Protein AF-A0A7W1ZS03-F1 (afdb_monomer_lite)

Radius of gyration: 17.34 Å; chains: 1; bounding box: 41×37×27 Å

pLDDT: mean 84.4, std 14.1, range [49.81, 97.69]

Structure (mmCIF, N/CA/C/O backbone):
data_AF-A0A7W1ZS03-F1
#
_entry.id   AF-A0A7W1ZS03-F1
#
loop_
_atom_site.group_PDB
_atom_site.id
_atom_site.type_symbol
_atom_site.label_atom_id
_atom_site.label_alt_id
_atom_site.label_comp_id
_atom_site.label_asym_id
_atom_site.label_entity_id
_atom_site.label_seq_id
_atom_site.pdbx_PDB_ins_code
_atom_site.Cartn_x
_atom_site.Cartn_y
_atom_site.Cartn_z
_atom_site.occupancy
_atom_site.B_iso_or_equiv
_atom_site.auth_seq_id
_atom_site.auth_comp_id
_atom_site.auth_asym_id
_atom_site.auth_atom_id
_atom_site.pdbx_PDB_model_num
ATOM 1 N N . MET A 1 1 ? 25.861 -28.528 2.613 1.00 49.81 1 MET A N 1
ATOM 2 C CA . MET A 1 1 ? 26.284 -28.152 1.245 1.00 49.81 1 MET A CA 1
ATOM 3 C C . MET A 1 1 ? 25.309 -28.797 0.273 1.00 49.81 1 MET A C 1
ATOM 5 O O . MET A 1 1 ? 25.066 -29.987 0.427 1.00 49.81 1 MET A O 1
ATOM 9 N N . ASN A 1 2 ? 24.713 -28.042 -0.655 1.00 50.78 2 ASN A N 1
ATOM 10 C CA . ASN A 1 2 ? 23.940 -28.633 -1.757 1.00 50.78 2 ASN A CA 1
ATOM 11 C C . ASN A 1 2 ? 24.890 -29.099 -2.873 1.00 50.78 2 ASN A C 1
ATOM 13 O O . ASN A 1 2 ? 26.045 -28.673 -2.909 1.00 50.78 2 ASN A O 1
ATOM 17 N N . LYS A 1 3 ? 24.410 -29.980 -3.763 1.00 57.06 3 LYS A N 1
ATOM 18 C CA . LYS A 1 3 ? 25.206 -30.657 -4.811 1.00 57.06 3 LYS A CA 1
ATOM 19 C C . LYS A 1 3 ? 25.881 -29.705 -5.815 1.00 57.06 3 LYS A C 1
ATOM 21 O O . LYS A 1 3 ? 26.765 -30.150 -6.534 1.00 57.06 3 LYS A O 1
ATOM 26 N N . ASP A 1 4 ? 25.540 -28.417 -5.786 1.00 69.44 4 ASP A N 1
ATOM 27 C CA . ASP A 1 4 ? 26.071 -27.366 -6.665 1.00 69.44 4 ASP A CA 1
ATOM 28 C C . ASP A 1 4 ? 27.116 -26.448 -5.995 1.00 69.44 4 ASP A C 1
ATOM 30 O O . ASP A 1 4 ? 27.449 -25.392 -6.522 1.00 69.44 4 ASP A O 1
ATOM 34 N N . GLY A 1 5 ? 27.606 -26.781 -4.792 1.00 66.50 5 GLY A N 1
ATOM 35 C CA . GLY A 1 5 ? 28.592 -25.954 -4.074 1.00 66.50 5 GLY A CA 1
ATOM 36 C C . GLY A 1 5 ? 28.046 -24.616 -3.552 1.00 66.50 5 GLY A C 1
ATOM 37 O O . GLY A 1 5 ? 28.775 -23.855 -2.918 1.00 66.50 5 GLY A O 1
ATOM 38 N N . VAL A 1 6 ? 26.755 -24.341 -3.759 1.00 67.56 6 VAL A N 1
ATOM 39 C CA . VAL A 1 6 ? 26.088 -23.150 -3.232 1.00 67.56 6 VAL A CA 1
ATOM 40 C C . VAL A 1 6 ? 25.860 -23.339 -1.725 1.00 67.56 6 VAL A C 1
ATOM 42 O O . VAL A 1 6 ? 25.273 -24.355 -1.315 1.00 67.56 6 VAL A O 1
ATOM 45 N N . PRO A 1 7 ? 26.326 -22.405 -0.873 1.00 70.69 7 PRO A N 1
ATOM 46 C CA . PRO A 1 7 ? 26.010 -22.437 0.546 1.00 70.69 7 PRO A CA 1
ATOM 47 C C . PRO A 1 7 ? 24.489 -22.413 0.722 1.00 70.69 7 PRO A C 1
ATOM 49 O O . PRO A 1 7 ? 23.783 -21.675 0.035 1.00 70.69 7 PRO A O 1
ATOM 52 N N . LEU A 1 8 ? 23.982 -23.257 1.626 1.00 67.19 8 LEU A N 1
ATOM 53 C CA . LEU A 1 8 ? 22.571 -23.213 2.008 1.00 67.19 8 LEU A CA 1
ATOM 54 C C . LEU A 1 8 ? 22.251 -21.778 2.450 1.00 67.19 8 LEU A C 1
ATOM 56 O O . LEU A 1 8 ? 23.066 -21.198 3.175 1.00 67.19 8 LEU A O 1
ATOM 60 N N . PRO A 1 9 ? 21.123 -21.193 2.009 1.00 70.50 9 PRO A N 1
ATOM 61 C CA . PRO A 1 9 ? 20.775 -19.836 2.398 1.00 70.50 9 PRO A CA 1
ATOM 62 C C . PRO A 1 9 ? 20.767 -19.755 3.923 1.00 70.50 9 PRO A C 1
ATOM 64 O O . PRO A 1 9 ? 20.222 -20.638 4.591 1.00 70.50 9 PRO A O 1
ATOM 67 N N . GLU A 1 10 ? 21.416 -18.726 4.470 1.00 66.56 10 GLU A N 1
ATOM 68 C CA . GLU A 1 10 ? 21.416 -18.499 5.912 1.00 66.56 10 GLU A CA 1
ATOM 69 C C . GLU A 1 10 ? 19.976 -18.501 6.427 1.00 66.56 10 GLU A C 1
ATOM 71 O O . GLU A 1 10 ? 19.081 -17.911 5.811 1.00 66.56 10 GLU A O 1
ATOM 76 N N . SER A 1 11 ? 19.757 -19.185 7.554 1.00 64.00 11 SER A N 1
ATOM 77 C CA . SER A 1 11 ? 18.447 -19.247 8.194 1.00 64.00 11 SER A CA 1
ATOM 78 C C . SER A 1 11 ? 17.873 -17.838 8.347 1.00 64.00 11 SER A C 1
ATOM 80 O O . SER A 1 11 ? 18.510 -16.943 8.905 1.00 64.00 11 SER A O 1
ATOM 82 N N . LEU A 1 12 ? 16.633 -17.650 7.890 1.00 63.94 12 LEU A N 1
ATOM 83 C CA . LEU A 1 12 ? 15.879 -16.406 8.074 1.00 63.94 12 LEU A CA 1
ATOM 84 C C . LEU A 1 12 ? 15.650 -16.072 9.563 1.00 63.94 12 LEU A C 1
ATOM 86 O O . LEU A 1 12 ? 15.227 -14.962 9.877 1.00 63.94 12 LEU A O 1
ATOM 90 N N . GLY A 1 13 ? 15.945 -17.011 10.473 1.00 61.25 13 GLY A N 1
ATOM 91 C CA . GLY A 1 13 ? 15.565 -16.986 11.885 1.00 61.25 13 GLY A CA 1
ATOM 92 C C . GLY A 1 13 ? 16.094 -15.818 12.720 1.00 61.25 13 GLY A C 1
ATOM 93 O O . GLY A 1 13 ? 15.474 -15.503 13.727 1.00 61.25 13 GLY A O 1
ATOM 94 N N . ASN A 1 14 ? 17.167 -15.133 12.302 1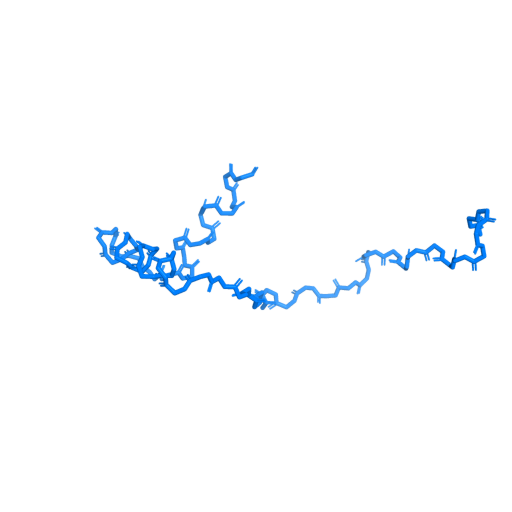.00 61.09 14 ASN A N 1
ATOM 95 C CA . ASN A 1 14 ? 17.719 -13.982 13.039 1.00 61.09 14 ASN A CA 1
ATOM 96 C C . ASN A 1 14 ? 17.617 -12.639 12.293 1.00 61.09 14 ASN A C 1
ATOM 98 O O . ASN A 1 14 ? 18.125 -11.624 12.780 1.00 61.09 14 ASN A O 1
ATOM 102 N N . LYS A 1 15 ? 16.967 -12.584 11.121 1.00 69.25 15 LYS A N 1
ATOM 103 C CA . LYS A 1 15 ? 16.773 -11.309 10.417 1.00 69.25 15 LYS A CA 1
ATOM 104 C C . LYS A 1 15 ? 15.624 -10.534 11.057 1.00 69.25 15 LYS A C 1
ATOM 106 O O . LYS A 1 15 ? 14.473 -10.950 11.015 1.00 69.25 15 LYS A O 1
ATOM 111 N N . LYS A 1 16 ? 15.936 -9.363 11.619 1.00 74.31 16 LYS A N 1
ATOM 112 C CA . LYS A 1 16 ? 14.918 -8.381 12.010 1.00 74.31 16 LYS A C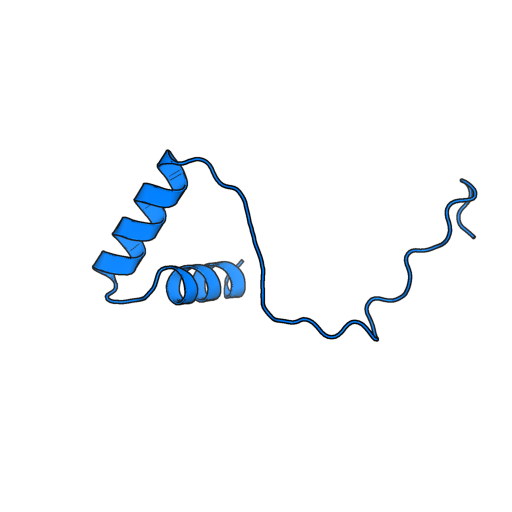A 1
ATOM 113 C C . LYS A 1 16 ? 14.252 -7.843 10.744 1.00 74.31 16 LYS A C 1
ATOM 115 O O . LYS A 1 16 ? 14.894 -7.158 9.949 1.00 74.31 16 LYS A O 1
ATOM 120 N N . PHE A 1 17 ? 12.974 -8.147 10.552 1.00 80.69 17 PHE A N 1
ATOM 121 C CA . PHE A 1 17 ? 12.186 -7.594 9.454 1.00 80.69 17 PHE A CA 1
ATOM 122 C C . PHE A 1 17 ? 11.738 -6.180 9.828 1.00 80.69 17 PHE A C 1
ATOM 124 O O . PHE A 1 17 ? 11.014 -5.986 10.798 1.00 80.69 17 PHE A O 1
ATOM 131 N N . SER A 1 18 ? 12.180 -5.178 9.070 1.00 83.56 18 SER A N 1
ATOM 132 C CA . SER A 1 18 ? 11.876 -3.764 9.340 1.00 83.56 18 SER A CA 1
ATOM 133 C C . SER A 1 18 ? 10.460 -3.339 8.934 1.00 83.56 18 SER A C 1
ATOM 135 O O . SER A 1 18 ? 10.101 -2.180 9.113 1.00 83.56 18 SER A O 1
ATOM 137 N N . GLY A 1 19 ? 9.684 -4.229 8.306 1.00 86.38 19 GLY A N 1
ATOM 138 C CA . GLY A 1 19 ? 8.385 -3.911 7.702 1.00 86.38 19 GLY A CA 1
ATOM 139 C C . GLY A 1 19 ? 8.471 -3.087 6.409 1.00 86.38 19 GLY A C 1
ATOM 140 O O . GLY A 1 19 ? 7.475 -2.939 5.705 1.00 86.38 19 GLY A O 1
ATOM 141 N N . LYS A 1 20 ? 9.653 -2.579 6.034 1.00 88.69 20 LYS A N 1
ATOM 142 C CA . LYS A 1 20 ? 9.835 -1.851 4.776 1.00 88.69 20 LYS A CA 1
ATOM 143 C C . LYS A 1 20 ? 9.902 -2.831 3.609 1.00 88.69 20 LYS A C 1
ATOM 145 O O . LYS A 1 20 ? 10.879 -3.560 3.457 1.00 88.69 20 LYS A O 1
ATOM 150 N N . PHE A 1 21 ? 8.897 -2.777 2.746 1.00 87.75 21 PHE A N 1
ATOM 151 C CA . PHE A 1 21 ? 8.798 -3.612 1.556 1.00 87.75 21 PHE A CA 1
ATOM 152 C C . PHE A 1 21 ? 8.598 -2.731 0.320 1.00 87.75 21 PHE A C 1
ATOM 154 O O . PHE A 1 21 ? 7.523 -2.180 0.099 1.00 87.75 21 PHE A O 1
ATOM 161 N N . VAL A 1 22 ? 9.665 -2.537 -0.461 1.00 90.12 22 VAL A N 1
ATOM 162 C CA . VAL A 1 22 ? 9.632 -1.704 -1.671 1.00 90.12 22 VAL A CA 1
ATOM 163 C C . VAL A 1 22 ? 9.421 -2.607 -2.879 1.00 90.12 22 VAL A C 1
ATOM 165 O O . VAL A 1 22 ? 10.321 -3.351 -3.259 1.00 90.12 22 VAL A O 1
ATOM 168 N N . VAL A 1 23 ? 8.245 -2.517 -3.495 1.00 90.44 23 VAL A N 1
ATOM 169 C CA . VAL A 1 23 ? 7.903 -3.267 -4.708 1.00 90.44 23 VAL A CA 1
ATOM 170 C C . VAL A 1 23 ? 7.697 -2.305 -5.858 1.00 90.44 23 VAL A C 1
ATOM 172 O O . VAL A 1 23 ? 6.939 -1.341 -5.754 1.00 90.44 23 VAL A O 1
ATOM 175 N N . ARG A 1 24 ? 8.349 -2.589 -6.985 1.00 94.75 24 ARG A N 1
ATOM 176 C CA . ARG A 1 24 ? 8.061 -1.905 -8.241 1.00 94.75 24 ARG A CA 1
ATOM 177 C C . ARG A 1 24 ? 6.874 -2.586 -8.910 1.00 94.75 24 ARG A C 1
ATOM 179 O O . ARG A 1 24 ? 6.894 -3.792 -9.130 1.00 94.75 24 ARG A O 1
ATOM 186 N N . VAL A 1 25 ? 5.870 -1.796 -9.260 1.00 94.06 25 VAL A N 1
ATOM 187 C CA . VAL A 1 25 ? 4.698 -2.244 -10.013 1.00 94.06 25 VAL A CA 1
ATO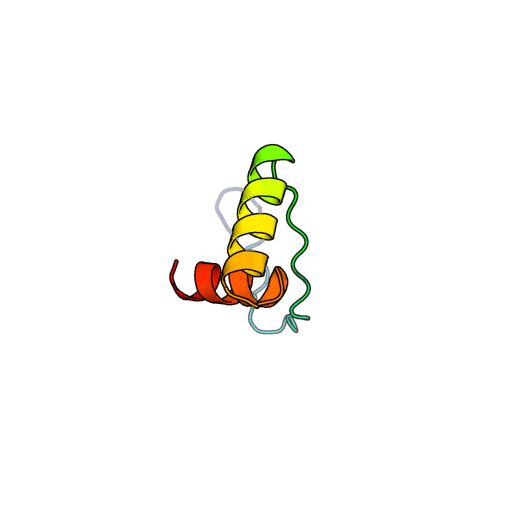M 188 C C . VAL A 1 25 ? 4.483 -1.348 -11.224 1.00 94.06 25 VAL A C 1
ATOM 190 O O . VAL A 1 25 ? 4.967 -0.217 -11.270 1.00 94.06 25 VAL A O 1
ATOM 193 N N . GLU A 1 26 ? 3.736 -1.860 -12.193 1.00 97.69 26 GLU A N 1
ATOM 194 C CA . GLU A 1 26 ? 3.272 -1.102 -13.353 1.00 97.69 26 GLU A CA 1
ATOM 195 C C . GLU A 1 26 ? 2.497 0.164 -12.908 1.00 97.69 26 GLU A C 1
ATOM 197 O O . GLU A 1 26 ? 1.638 0.060 -12.019 1.00 97.69 26 GLU A O 1
ATOM 202 N N . PRO A 1 27 ? 2.738 1.356 -13.497 1.00 97.19 27 PRO A N 1
ATOM 203 C CA . PRO A 1 27 ? 2.045 2.590 -13.109 1.00 97.19 27 PRO A CA 1
ATOM 204 C C . PRO A 1 27 ? 0.519 2.483 -13.196 1.00 97.19 27 PRO A C 1
ATOM 206 O O . PRO A 1 27 ? -0.206 3.034 -12.362 1.00 97.19 27 PRO A O 1
ATOM 209 N N . SER A 1 28 ? 0.026 1.725 -14.176 1.00 97.50 28 SER A N 1
ATOM 210 C CA . SER A 1 28 ? -1.396 1.430 -14.350 1.00 97.50 28 SER A CA 1
ATOM 211 C C . SER A 1 28 ? -1.980 0.675 -13.149 1.00 97.50 28 SER A C 1
ATOM 213 O O . SER A 1 28 ? -3.051 1.023 -12.643 1.00 97.50 28 SER A O 1
ATOM 215 N N . LEU A 1 29 ? -1.255 -0.320 -12.629 1.00 96.00 29 LEU A N 1
ATOM 216 C CA . LEU A 1 29 ? -1.640 -1.061 -11.433 1.00 96.00 29 LEU A CA 1
ATOM 217 C C . LEU A 1 29 ? -1.581 -0.170 -10.190 1.00 96.00 29 LEU A C 1
ATOM 219 O O . LEU A 1 29 ? -2.551 -0.153 -9.433 1.00 96.00 29 LEU A O 1
ATOM 223 N N . HIS A 1 30 ? -0.509 0.609 -10.019 1.00 95.81 30 HIS A N 1
ATOM 224 C CA . HIS A 1 30 ? -0.383 1.551 -8.903 1.00 95.81 30 HIS A CA 1
ATOM 225 C C . HIS A 1 30 ? -1.579 2.513 -8.844 1.00 95.81 30 HIS A C 1
ATOM 227 O O . HIS A 1 30 ? -2.202 2.667 -7.795 1.00 95.81 30 HIS A O 1
ATOM 233 N N . ARG A 1 31 ? -1.974 3.088 -9.991 1.00 96.62 31 ARG A N 1
ATOM 234 C CA . ARG A 1 31 ? -3.134 3.987 -10.091 1.00 96.62 31 ARG A CA 1
ATOM 235 C C . ARG A 1 31 ? -4.430 3.317 -9.638 1.00 96.62 31 ARG A C 1
ATOM 237 O O . ARG A 1 31 ? -5.197 3.917 -8.889 1.00 96.62 31 ARG A O 1
ATOM 244 N N . ARG A 1 32 ? -4.681 2.079 -10.075 1.00 96.44 32 ARG A N 1
ATOM 245 C CA . ARG A 1 32 ? -5.884 1.329 -9.676 1.00 96.44 32 ARG A CA 1
ATOM 246 C C . ARG A 1 32 ? -5.900 1.033 -8.179 1.00 96.44 32 ARG A C 1
ATOM 248 O O . ARG A 1 32 ? -6.954 1.147 -7.566 1.00 96.44 32 ARG A O 1
ATOM 255 N N . LEU A 1 33 ? -4.762 0.652 -7.598 1.00 95.25 33 LEU A N 1
ATOM 256 C CA . LEU A 1 33 ? -4.659 0.371 -6.164 1.00 95.25 33 LEU A CA 1
ATOM 257 C C . LEU A 1 33 ? -4.870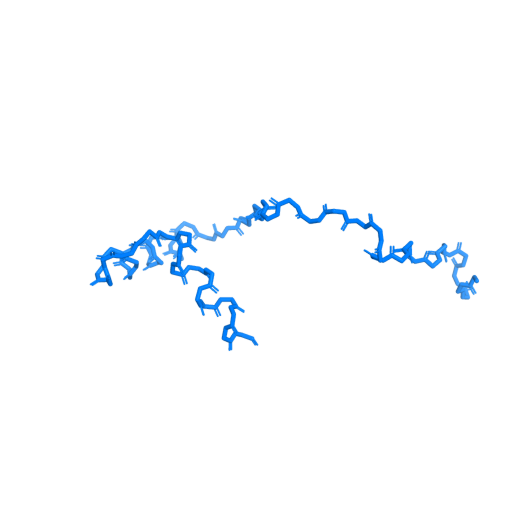 1.642 -5.336 1.00 95.25 33 LEU A C 1
ATOM 259 O O . LEU A 1 33 ? -5.655 1.621 -4.396 1.00 95.25 33 LEU A O 1
ATOM 263 N N . ALA A 1 34 ? -4.258 2.760 -5.736 1.00 95.38 34 ALA A N 1
ATOM 264 C CA . ALA A 1 34 ? -4.448 4.051 -5.080 1.00 95.38 34 ALA A CA 1
ATOM 265 C C . ALA A 1 34 ? -5.914 4.511 -5.117 1.00 95.38 34 ALA A C 1
ATOM 267 O O . ALA A 1 34 ? -6.448 4.941 -4.099 1.00 95.38 34 ALA A O 1
ATOM 268 N N . ALA A 1 35 ? -6.592 4.361 -6.261 1.00 96.81 35 ALA A N 1
ATOM 269 C CA . ALA A 1 35 ? -8.012 4.689 -6.380 1.00 96.81 35 ALA A CA 1
ATOM 270 C C . ALA A 1 35 ? -8.897 3.805 -5.483 1.00 96.81 35 ALA A C 1
ATOM 272 O O . ALA A 1 35 ? -9.813 4.311 -4.841 1.00 96.81 35 ALA A O 1
ATOM 273 N N . LYS A 1 36 ? -8.610 2.497 -5.405 1.00 96.06 36 LYS A N 1
ATOM 274 C CA . LYS A 1 36 ? -9.334 1.571 -4.518 1.00 96.06 36 LYS A CA 1
ATOM 275 C C . LYS A 1 36 ? -9.121 1.904 -3.044 1.00 96.06 36 LYS A C 1
ATOM 277 O O . LYS A 1 36 ? -10.094 1.955 -2.304 1.00 96.06 36 LYS A O 1
ATOM 282 N N . ALA A 1 37 ? -7.879 2.170 -2.642 1.00 96.75 37 ALA A N 1
ATOM 283 C CA . ALA A 1 37 ? -7.554 2.558 -1.274 1.00 96.75 37 ALA A CA 1
ATOM 284 C C . ALA A 1 37 ? -8.305 3.836 -0.867 1.00 96.75 37 ALA A C 1
ATOM 286 O O . ALA A 1 37 ? -8.957 3.864 0.175 1.00 96.75 37 ALA A O 1
ATOM 287 N N . LEU A 1 38 ? -8.316 4.844 -1.750 1.00 95.81 38 LEU A N 1
ATOM 288 C CA . LEU A 1 38 ? -9.045 6.092 -1.529 1.00 95.81 38 LEU A CA 1
ATOM 289 C C . LEU A 1 38 ? -10.559 5.869 -1.406 1.00 95.81 38 LEU A C 1
ATOM 291 O O . LEU A 1 3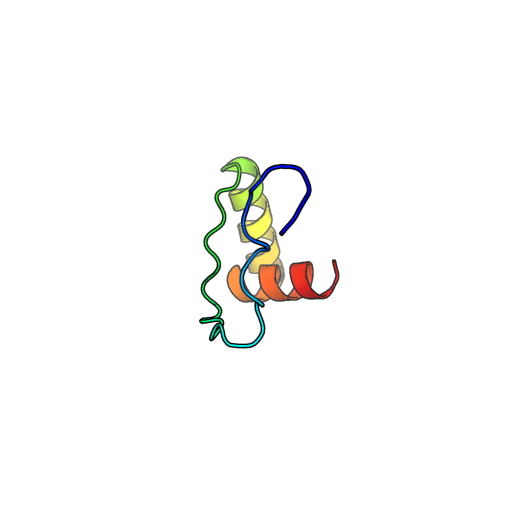8 ? -11.182 6.429 -0.510 1.00 95.81 38 LEU A O 1
ATOM 295 N N . ALA A 1 39 ? -11.144 5.026 -2.261 1.00 96.00 39 ALA A N 1
ATOM 296 C CA . ALA A 1 39 ? -12.566 4.685 -2.195 1.00 96.00 39 ALA A CA 1
ATOM 297 C C . ALA A 1 39 ? -12.948 3.952 -0.895 1.00 96.00 39 ALA A C 1
ATOM 299 O O . ALA A 1 39 ? -14.078 4.074 -0.432 1.00 96.00 39 ALA A O 1
ATOM 300 N N . SER A 1 40 ? -12.011 3.213 -0.296 1.00 94.38 40 SER A N 1
ATOM 301 C CA . SER A 1 40 ? -12.184 2.564 1.008 1.00 94.38 40 SER A CA 1
ATOM 302 C C . SER A 1 40 ? -11.860 3.474 2.200 1.00 94.38 40 SER A C 1
ATOM 304 O O . SER A 1 40 ? -12.030 3.043 3.335 1.00 94.38 40 SER A O 1
ATOM 306 N N . GLY A 1 41 ? -11.404 4.712 1.972 1.00 95.88 41 GLY A N 1
ATOM 307 C CA . GLY A 1 41 ? -11.001 5.629 3.042 1.00 95.88 41 GLY A CA 1
ATOM 308 C C . GLY A 1 41 ? -9.713 5.213 3.761 1.00 95.88 41 GLY A C 1
ATOM 309 O O . GLY A 1 41 ? -9.490 5.605 4.903 1.00 95.88 41 GLY A O 1
ATOM 310 N N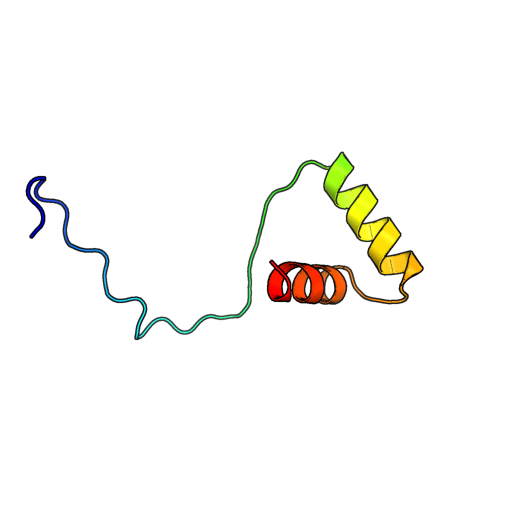 . GLU A 1 42 ? -8.866 4.410 3.115 1.00 95.50 42 GLU A N 1
ATOM 311 C CA . GLU A 1 42 ? -7.647 3.851 3.700 1.00 95.50 42 GLU A CA 1
ATOM 312 C C . GLU A 1 42 ? -6.397 4.341 2.963 1.00 95.50 42 GLU A C 1
ATOM 314 O O . GLU A 1 42 ? -6.429 4.698 1.783 1.00 95.50 42 GLU A O 1
ATOM 319 N N . SER A 1 43 ? -5.254 4.332 3.653 1.00 95.56 43 SER A N 1
ATOM 320 C CA . SER A 1 43 ? -3.974 4.571 2.986 1.00 95.56 43 SER A CA 1
ATOM 321 C C . SER A 1 43 ? -3.641 3.419 2.033 1.00 95.56 43 SER A C 1
ATOM 323 O O . SER A 1 43 ? -4.035 2.272 2.255 1.00 95.56 43 SER A O 1
ATOM 325 N N . LEU A 1 44 ? -2.853 3.703 0.992 1.00 93.50 44 LEU A N 1
ATOM 326 C CA . LEU A 1 44 ? -2.378 2.664 0.074 1.00 93.50 44 LEU A CA 1
ATOM 327 C C . LEU A 1 44 ? -1.614 1.552 0.816 1.00 93.50 44 LEU A C 1
ATOM 329 O O . LEU A 1 44 ? -1.759 0.385 0.466 1.00 93.50 44 LEU A O 1
ATOM 333 N N . ASN A 1 45 ? -0.856 1.899 1.863 1.00 93.75 45 ASN A N 1
ATOM 334 C CA . ASN A 1 45 ? -0.143 0.917 2.681 1.00 93.75 45 ASN A CA 1
ATOM 335 C C . ASN A 1 45 ? -1.107 -0.021 3.416 1.00 93.75 45 ASN A C 1
ATOM 337 O O . ASN A 1 45 ? -0.941 -1.231 3.313 1.00 93.75 45 ASN A O 1
ATOM 341 N N . ALA A 1 46 ? -2.129 0.517 4.090 1.00 93.81 46 ALA A N 1
ATOM 342 C CA . ALA A 1 46 ? -3.118 -0.291 4.808 1.00 93.81 46 ALA A CA 1
ATOM 343 C C . ALA A 1 46 ? -3.923 -1.189 3.854 1.00 93.81 46 ALA A C 1
ATOM 345 O O . ALA A 1 46 ? -4.156 -2.366 4.135 1.00 93.81 46 ALA A O 1
ATOM 346 N N . PHE A 1 47 ? -4.283 -0.659 2.682 1.00 94.69 47 PHE A N 1
ATOM 347 C CA . PHE A 1 47 ? -4.945 -1.435 1.640 1.00 94.69 47 PHE A CA 1
ATOM 348 C C . PHE A 1 47 ? -4.067 -2.603 1.166 1.00 94.69 47 PHE A C 1
ATOM 350 O O . PHE A 1 47 ? -4.528 -3.742 1.100 1.00 94.69 47 PHE A O 1
ATOM 357 N N . CYS A 1 48 ? -2.791 -2.342 0.867 1.00 93.44 48 CYS A N 1
ATOM 358 C CA . CYS A 1 48 ? -1.843 -3.373 0.452 1.00 93.44 48 CYS A CA 1
ATOM 359 C C . CYS A 1 48 ? -1.595 -4.409 1.555 1.00 93.44 48 CYS A C 1
ATOM 361 O O . CYS A 1 48 ? -1.580 -5.596 1.256 1.00 93.44 48 CYS A O 1
ATOM 363 N N . GLU A 1 49 ? -1.458 -3.993 2.813 1.00 93.44 49 GLU A N 1
ATOM 364 C CA . GLU A 1 49 ? -1.298 -4.894 3.959 1.00 93.44 49 GLU A CA 1
ATOM 365 C C . GLU A 1 49 ? -2.479 -5.864 4.076 1.00 93.44 49 GLU A C 1
ATOM 367 O O . GLU A 1 49 ? -2.275 -7.073 4.160 1.00 93.44 49 GLU A O 1
ATOM 372 N N . LYS A 1 50 ? -3.718 -5.369 3.971 1.00 93.31 50 LYS A N 1
ATOM 373 C CA . LYS A 1 50 ? -4.921 -6.218 3.987 1.00 93.31 50 LYS A CA 1
ATOM 374 C C . LYS A 1 50 ? -4.992 -7.184 2.812 1.00 93.31 50 LYS A C 1
ATOM 376 O O . LYS A 1 50 ? -5.483 -8.298 2.976 1.00 93.31 50 LYS A O 1
ATOM 381 N N . VAL A 1 51 ? -4.571 -6.754 1.623 1.00 90.81 51 VAL A N 1
ATOM 382 C CA . VAL A 1 51 ? -4.533 -7.621 0.436 1.00 90.81 51 VAL A CA 1
ATOM 383 C C . VAL A 1 51 ? -3.470 -8.704 0.605 1.00 90.81 51 VAL A C 1
ATOM 385 O O . VAL A 1 51 ? -3.759 -9.866 0.344 1.00 90.81 51 VAL A O 1
ATOM 388 N N . LEU A 1 52 ? -2.277 -8.343 1.080 1.00 91.38 52 LEU A N 1
ATOM 389 C CA . LEU A 1 52 ? -1.168 -9.272 1.301 1.00 91.38 52 LEU A CA 1
ATOM 390 C C . LEU A 1 52 ? -1.451 -10.259 2.436 1.00 91.38 52 LEU A C 1
ATOM 392 O O . LEU A 1 52 ? -1.072 -11.413 2.325 1.00 91.38 52 LEU A O 1
ATOM 396 N N . ALA A 1 53 ? -2.153 -9.839 3.491 1.00 91.44 53 ALA A N 1
ATOM 397 C CA . ALA A 1 53 ? -2.553 -10.720 4.589 1.00 91.44 53 ALA A CA 1
ATOM 398 C C . ALA A 1 53 ? -3.629 -11.750 4.194 1.00 91.44 53 ALA A C 1
ATOM 400 O O . ALA A 1 53 ? -3.844 -12.715 4.922 1.00 91.44 53 ALA A O 1
ATOM 401 N N . LYS A 1 54 ? -4.339 -11.522 3.080 1.00 86.00 54 LYS A N 1
ATOM 402 C CA . LYS A 1 54 ? -5.357 -12.438 2.537 1.00 86.00 54 LYS A CA 1
ATOM 403 C C . LYS A 1 54 ? -4.831 -13.354 1.430 1.00 86.00 54 LYS A C 1
ATOM 405 O O . LYS A 1 54 ? -5.564 -14.260 1.037 1.00 86.00 54 LYS A O 1
ATOM 410 N N . ALA A 1 55 ? -3.658 -13.053 0.880 1.00 69.19 55 ALA A N 1
ATOM 411 C CA . ALA A 1 55 ? -3.017 -13.834 -0.174 1.00 69.19 55 ALA A CA 1
ATOM 412 C C . ALA A 1 55 ? -2.322 -15.065 0.418 1.00 69.19 55 ALA A C 1
ATOM 414 O O . ALA A 1 55 ? -2.346 -16.110 -0.267 1.00 69.19 55 ALA A O 1
#

Foldseek 3Di:
DPPVPDPDPPDPVPDDDPVDDDDDDDPVVVVVLCVVCVVVVHHSSVSVVVVVVVD

Secondary structure (DSSP, 8-state):
--TTSPPPPPPGGG----S-------HHHHHHHHHHHHHTT--HHHHHHHHHTT-

Sequence (55 aa):
MNKDGVPLPESLGNKKFSGKFVVRVEPSLHRRLAAKALASGESLNAFCEKVLAKA